Protein AF-A0A524DYQ9-F1 (afdb_monomer_lite)

pLDDT: mean 89.05, std 9.16, range [55.91, 97.88]

Secondary structure (DSSP, 8-state):
---------HHHHHHHHHHPPTT--HHHHHHHHHT-----GGGTTSS-HHHHHHHHHHHHHHHHHHHHHHHHHHH-

Foldseek 3Di:
DDDDDDDDDPVVVVVLVVQDDVPADSVNSVVVVVPPDPPCVVVPPVDDPVRVVVVVVVVVVVVVVVVVVVVVVVVD

Structure (mmCIF, N/CA/C/O backbone):
data_AF-A0A524DYQ9-F1
#
_entry.id   AF-A0A524DYQ9-F1
#
loop_
_atom_site.group_PDB
_atom_site.id
_atom_site.type_symbol
_atom_site.label_atom_id
_atom_site.label_alt_id
_atom_site.label_comp_id
_atom_site.label_asym_id
_atom_site.label_entity_id
_atom_site.label_seq_id
_atom_site.pdbx_PDB_ins_code
_atom_site.Cartn_x
_atom_site.Cartn_y
_atom_site.Cartn_z
_atom_site.occupancy
_atom_site.B_iso_or_equiv
_atom_site.auth_seq_id
_atom_site.auth_comp_id
_atom_site.auth_asym_id
_atom_site.auth_atom_id
_atom_site.pdbx_PDB_model_num
ATOM 1 N N . MET A 1 1 ? -0.797 -16.832 21.005 1.00 60.03 1 MET A N 1
ATOM 2 C CA . MET A 1 1 ? -0.033 -16.170 19.924 1.00 60.03 1 MET A CA 1
ATOM 3 C C . MET A 1 1 ? 1.135 -15.437 20.555 1.00 60.03 1 MET A C 1
ATOM 5 O O . MET A 1 1 ? 0.956 -14.898 21.639 1.00 60.03 1 MET A O 1
ATOM 9 N N . ALA A 1 2 ? 2.316 -15.458 19.942 1.00 84.06 2 ALA A N 1
ATOM 10 C CA . ALA A 1 2 ? 3.443 -14.678 20.445 1.00 84.06 2 ALA A CA 1
ATOM 11 C C . ALA A 1 2 ? 3.208 -13.196 20.121 1.00 84.06 2 ALA A C 1
ATOM 13 O O . ALA A 1 2 ? 3.021 -12.849 18.957 1.00 84.06 2 ALA A O 1
ATOM 14 N N . SER A 1 3 ? 3.197 -12.332 21.133 1.00 86.38 3 SER A N 1
ATOM 15 C CA . SER A 1 3 ? 3.135 -10.882 20.945 1.00 86.38 3 SER A CA 1
ATOM 16 C C . SER A 1 3 ? 4.545 -10.312 20.848 1.00 86.38 3 SER A C 1
ATOM 18 O O . SER A 1 3 ? 5.426 -10.681 21.627 1.00 86.38 3 SER A O 1
ATOM 20 N N . LYS A 1 4 ? 4.756 -9.384 19.917 1.00 90.00 4 LYS A N 1
ATOM 21 C CA . LYS A 1 4 ? 5.951 -8.539 19.878 1.00 90.00 4 LYS A CA 1
ATOM 22 C C . LYS A 1 4 ? 5.519 -7.095 20.095 1.00 90.00 4 LYS A C 1
ATOM 24 O O . LYS A 1 4 ? 4.530 -6.664 19.510 1.00 90.00 4 LYS A O 1
ATOM 29 N N . THR A 1 5 ? 6.259 -6.372 20.925 1.00 93.12 5 THR A N 1
ATOM 30 C CA . THR A 1 5 ? 6.038 -4.942 21.154 1.00 93.12 5 THR A CA 1
ATOM 31 C C . THR A 1 5 ? 6.947 -4.155 20.225 1.00 93.12 5 THR A C 1
ATOM 33 O O . THR A 1 5 ? 8.155 -4.389 20.206 1.00 93.12 5 THR A O 1
ATOM 36 N N . ILE A 1 6 ? 6.370 -3.229 19.464 1.00 91.50 6 ILE A N 1
ATOM 37 C CA . ILE A 1 6 ? 7.109 -2.258 18.655 1.00 91.50 6 ILE A CA 1
ATOM 38 C C . ILE A 1 6 ? 6.864 -0.865 19.224 1.00 91.50 6 ILE A C 1
ATOM 40 O O . ILE A 1 6 ? 5.751 -0.552 19.645 1.00 91.50 6 ILE A O 1
ATOM 44 N N . MET A 1 7 ? 7.906 -0.041 19.258 1.00 95.44 7 MET A N 1
ATOM 45 C CA . MET A 1 7 ? 7.792 1.360 19.645 1.00 95.44 7 MET A CA 1
ATOM 46 C C . MET A 1 7 ? 7.684 2.196 18.373 1.00 95.44 7 MET A C 1
ATOM 48 O O . MET A 1 7 ? 8.469 2.006 17.445 1.00 95.44 7 MET A O 1
ATOM 52 N N . ILE A 1 8 ? 6.706 3.092 18.321 1.00 95.44 8 ILE A N 1
ATOM 53 C CA . ILE A 1 8 ? 6.480 3.987 17.185 1.00 95.44 8 ILE A CA 1
ATOM 54 C C . ILE A 1 8 ? 6.418 5.424 17.681 1.00 95.44 8 ILE A C 1
ATOM 56 O O . ILE A 1 8 ? 6.132 5.675 18.851 1.00 95.44 8 ILE A O 1
ATOM 60 N N . GLN A 1 9 ? 6.691 6.370 16.789 1.00 97.88 9 GLN A N 1
ATOM 61 C CA . GLN A 1 9 ? 6.539 7.784 17.107 1.00 97.88 9 GLN A CA 1
ATOM 62 C C . GLN A 1 9 ? 5.059 8.139 17.281 1.00 97.88 9 GLN A C 1
ATOM 64 O O . GLN A 1 9 ? 4.191 7.569 16.616 1.00 97.88 9 GLN A O 1
ATOM 69 N N . GLU A 1 10 ? 4.794 9.142 18.113 1.00 97.19 10 GLU A N 1
ATOM 70 C CA . GLU A 1 10 ? 3.447 9.657 18.378 1.00 97.19 10 GLU A CA 1
ATOM 71 C C . GLU A 1 10 ? 2.718 10.059 17.085 1.00 97.19 10 GLU A C 1
ATOM 73 O O . GLU A 1 10 ? 1.553 9.730 16.877 1.00 97.19 10 GLU A O 1
ATOM 78 N N . GLU A 1 11 ? 3.427 10.694 16.146 1.00 97.50 11 GLU A N 1
ATOM 79 C CA . GLU A 1 11 ? 2.866 11.039 14.836 1.00 97.50 11 GLU A CA 1
ATOM 80 C C . GLU A 1 11 ? 2.390 9.795 14.066 1.00 97.50 11 GLU A C 1
ATOM 82 O O . GLU A 1 11 ? 1.312 9.796 13.470 1.00 97.50 11 GLU A O 1
ATOM 87 N N . THR A 1 12 ? 3.167 8.709 14.105 1.00 96.25 12 THR A N 1
ATOM 88 C CA . THR A 1 12 ? 2.804 7.451 13.439 1.00 96.25 12 THR A CA 1
ATOM 89 C C . THR A 1 12 ? 1.571 6.834 14.091 1.00 96.25 12 THR A C 1
ATOM 91 O O . THR A 1 12 ? 0.663 6.400 13.383 1.00 96.25 12 THR A O 1
ATOM 94 N N . TYR A 1 13 ? 1.499 6.840 15.425 1.00 96.31 13 TYR A N 1
ATOM 95 C CA . TYR A 1 13 ? 0.326 6.364 16.155 1.00 96.31 13 TYR A CA 1
ATOM 96 C C . TYR A 1 13 ? -0.938 7.138 15.758 1.00 96.31 13 TYR A C 1
ATOM 98 O O . TYR A 1 13 ? -1.949 6.528 15.409 1.00 96.31 13 TYR A O 1
ATOM 106 N N . ASN A 1 14 ? -0.861 8.470 15.710 1.00 97.31 14 ASN A N 1
ATOM 107 C CA . ASN A 1 14 ? -1.988 9.325 15.334 1.00 97.31 14 ASN A CA 1
ATOM 108 C C . ASN A 1 14 ? -2.451 9.093 13.889 1.00 97.31 14 ASN A C 1
ATOM 110 O O . ASN A 1 14 ? -3.653 9.018 13.632 1.00 97.31 14 ASN A O 1
ATOM 114 N N . ARG A 1 15 ? -1.519 8.894 12.949 1.00 96.50 15 ARG A N 1
ATOM 115 C CA . ARG A 1 15 ? -1.856 8.514 11.565 1.00 96.50 15 ARG A CA 1
ATOM 116 C C . ARG A 1 15 ? -2.564 7.161 11.504 1.00 96.50 15 ARG A C 1
ATOM 118 O O . ARG A 1 15 ? -3.563 7.024 10.804 1.00 96.50 15 ARG A O 1
ATOM 125 N N . LEU A 1 16 ? -2.084 6.166 12.251 1.00 95.44 16 LEU A N 1
ATOM 126 C CA . LEU A 1 16 ? -2.739 4.858 12.322 1.00 95.44 16 LEU A CA 1
ATOM 127 C C . LEU A 1 16 ? -4.139 4.967 12.934 1.00 95.44 16 LEU A C 1
ATOM 129 O O . LEU A 1 16 ? -5.070 4.338 12.439 1.00 95.44 16 LEU A O 1
ATOM 133 N N . LEU A 1 17 ? -4.308 5.793 13.966 1.00 95.31 17 LEU A N 1
ATOM 134 C CA . LEU A 1 17 ? -5.601 6.024 14.604 1.00 95.31 17 LEU A CA 1
ATOM 135 C C . LEU A 1 17 ? -6.626 6.619 13.626 1.00 95.31 17 LEU A C 1
ATOM 137 O O . LEU A 1 17 ? -7.766 6.169 13.608 1.00 95.31 17 LEU A O 1
ATOM 141 N N . GLN A 1 18 ? -6.219 7.562 12.772 1.00 96.19 18 GLN A N 1
ATOM 142 C CA . GLN A 1 18 ? -7.088 8.149 11.741 1.00 96.19 18 GLN A CA 1
ATOM 143 C C . GLN A 1 18 ? -7.501 7.151 10.647 1.00 96.19 18 GLN A C 1
ATOM 145 O O . GLN A 1 18 ? -8.573 7.282 10.063 1.00 96.19 18 GLN A O 1
ATOM 150 N N . LEU A 1 19 ? -6.659 6.156 10.353 1.00 94.25 19 LEU A N 1
ATOM 151 C CA . LEU A 1 19 ? -6.918 5.136 9.329 1.00 94.25 19 LEU A CA 1
ATOM 152 C C . LEU A 1 19 ? -7.730 3.938 9.840 1.00 94.25 19 LEU A C 1
ATOM 154 O O . LEU A 1 19 ? -8.177 3.105 9.040 1.00 94.25 19 LEU A O 1
ATOM 158 N N . LYS A 1 20 ? -7.858 3.813 11.161 1.00 96.19 20 LYS A N 1
ATOM 159 C CA . LYS A 1 20 ? -8.519 2.709 11.849 1.00 96.19 20 LYS A CA 1
ATOM 160 C C . LYS A 1 20 ? -10.034 2.797 11.670 1.00 96.19 20 LYS A C 1
ATOM 162 O O . LYS A 1 20 ? -10.638 3.833 11.934 1.00 96.19 20 LYS A O 1
ATOM 167 N N . ARG A 1 21 ? -10.659 1.697 11.255 1.00 94.94 21 ARG A N 1
ATOM 168 C CA . ARG A 1 21 ? -12.123 1.593 11.139 1.00 94.94 21 ARG A CA 1
ATOM 169 C C . ARG A 1 21 ? -12.765 1.288 12.493 1.00 94.94 21 ARG A C 1
ATOM 171 O O . ARG A 1 21 ? -12.111 0.779 13.406 1.00 94.94 21 ARG A O 1
ATOM 178 N N . GLU A 1 22 ? -14.065 1.551 12.608 1.00 91.38 22 GLU A N 1
ATOM 179 C CA . GLU A 1 22 ? -14.843 1.132 13.776 1.00 91.38 22 GLU A CA 1
ATOM 180 C C . GLU A 1 22 ? -14.738 -0.390 13.967 1.00 91.38 22 GLU A C 1
ATOM 182 O O . GLU A 1 22 ? -14.862 -1.156 13.012 1.00 91.38 22 GLU A O 1
ATOM 187 N N . ASN A 1 23 ? -14.479 -0.822 15.205 1.00 91.31 23 ASN A N 1
ATOM 188 C CA . ASN A 1 23 ? -14.284 -2.226 15.600 1.00 91.31 23 ASN A CA 1
ATOM 189 C C . ASN A 1 23 ? -13.072 -2.960 14.980 1.00 91.31 23 ASN A C 1
ATOM 191 O O . ASN A 1 23 ? -12.938 -4.168 15.158 1.00 91.31 23 ASN A O 1
ATOM 195 N N . GLU A 1 24 ? -12.158 -2.267 14.296 1.00 94.75 24 GLU A N 1
ATOM 196 C CA . GLU A 1 24 ? -10.900 -2.848 13.796 1.00 94.75 24 GLU A CA 1
ATOM 197 C C . GLU A 1 24 ? -9.845 -2.879 14.919 1.00 94.75 24 GLU A C 1
ATOM 199 O O . GLU A 1 24 ? -9.800 -1.953 15.728 1.00 94.75 24 GLU A O 1
ATOM 204 N N . SER A 1 25 ? -8.951 -3.875 15.009 1.00 94.75 25 SER A N 1
ATOM 205 C CA . SER A 1 25 ? -7.768 -3.802 15.894 1.00 94.75 25 SER A CA 1
ATOM 206 C C . SER A 1 25 ? -6.587 -3.109 15.193 1.00 94.75 25 SER A C 1
ATOM 208 O O . SER A 1 25 ? -6.595 -2.910 13.984 1.00 94.75 25 SER A O 1
ATOM 210 N N . PHE A 1 26 ? -5.557 -2.668 15.928 1.00 93.88 26 PHE A N 1
ATOM 211 C CA . PHE A 1 26 ? -4.363 -2.109 15.264 1.00 93.88 26 PHE A CA 1
ATOM 212 C C . PHE A 1 26 ? -3.617 -3.167 14.446 1.00 93.88 26 PHE A C 1
ATOM 214 O O . PHE A 1 26 ? -3.049 -2.850 13.407 1.00 93.88 26 PHE A O 1
ATOM 221 N N . ASN A 1 27 ? -3.664 -4.425 14.886 1.00 92.50 27 ASN A N 1
ATOM 222 C CA . ASN A 1 27 ? -3.093 -5.531 14.135 1.00 92.50 27 ASN A CA 1
ATOM 223 C C . ASN A 1 27 ? -3.833 -5.732 12.801 1.00 92.50 27 ASN A C 1
ATOM 225 O O . ASN A 1 27 ? -3.187 -5.878 11.768 1.00 92.50 27 ASN A O 1
ATOM 229 N N . ASP A 1 28 ? -5.167 -5.649 12.805 1.00 94.19 28 ASP A N 1
ATOM 230 C CA . ASP A 1 28 ? -5.980 -5.778 11.586 1.00 94.19 28 ASP A CA 1
ATOM 23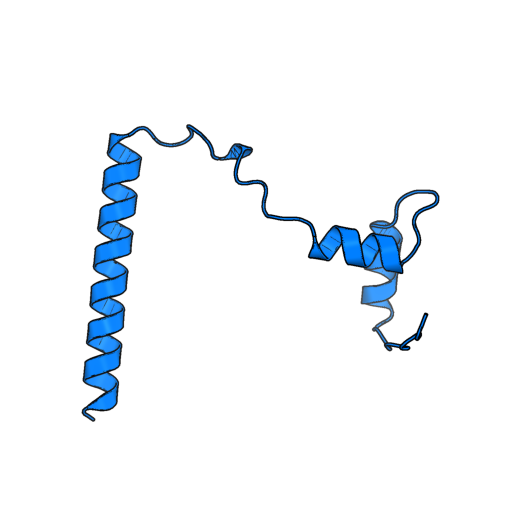1 C C . ASP A 1 28 ? -5.753 -4.611 10.625 1.00 94.19 28 ASP A C 1
ATOM 233 O O . ASP A 1 28 ? -5.603 -4.828 9.425 1.00 94.19 28 ASP A O 1
ATOM 237 N N . LEU A 1 29 ? -5.638 -3.386 11.153 1.00 95.19 29 LEU A N 1
ATOM 238 C CA . LEU A 1 29 ? -5.263 -2.209 10.370 1.00 95.19 29 LEU A CA 1
ATOM 239 C C . LEU A 1 29 ? -3.915 -2.420 9.670 1.00 95.19 29 LEU A C 1
ATOM 241 O O . LEU A 1 29 ? -3.816 -2.213 8.463 1.00 95.19 29 LEU A O 1
ATOM 245 N N . ILE A 1 30 ? -2.881 -2.831 10.412 1.00 93.31 30 ILE A N 1
ATOM 246 C CA . ILE A 1 30 ? -1.543 -3.056 9.850 1.00 93.31 30 ILE A CA 1
ATOM 247 C C . ILE A 1 30 ? -1.608 -4.148 8.780 1.00 93.31 30 ILE A C 1
ATOM 249 O O . ILE A 1 30 ? -1.111 -3.935 7.678 1.00 93.31 30 ILE A O 1
ATOM 253 N N . LEU A 1 31 ? -2.279 -5.270 9.062 1.00 92.19 31 LEU A N 1
ATOM 254 C CA . LEU A 1 31 ? -2.479 -6.351 8.094 1.00 92.19 31 LEU A CA 1
ATOM 255 C C . LEU A 1 31 ? -3.208 -5.868 6.836 1.00 92.19 31 LEU A C 1
ATOM 257 O O . LEU A 1 31 ? -2.815 -6.222 5.729 1.00 92.19 31 LEU A O 1
ATOM 261 N N . ARG A 1 32 ? -4.241 -5.035 6.975 1.00 92.00 32 ARG A N 1
ATOM 262 C CA . ARG A 1 32 ? -4.956 -4.446 5.839 1.00 92.00 32 ARG A CA 1
ATOM 263 C C . ARG A 1 32 ? -4.049 -3.543 5.013 1.00 92.00 32 ARG A C 1
ATOM 265 O O . ARG A 1 32 ? -4.098 -3.628 3.794 1.00 92.00 32 ARG A O 1
ATOM 272 N N . LEU A 1 33 ? -3.243 -2.697 5.650 1.00 91.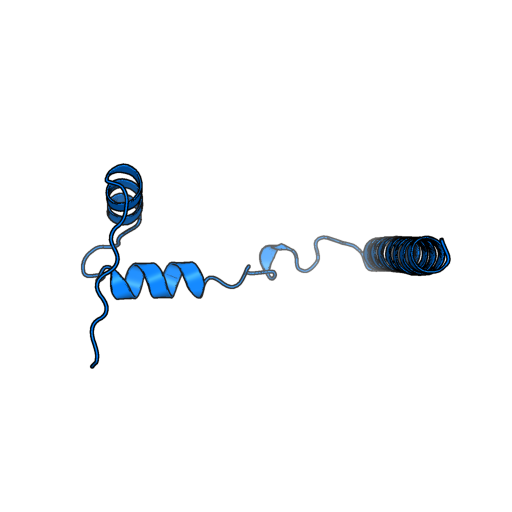19 33 LEU A N 1
ATOM 273 C CA . LEU A 1 33 ? -2.338 -1.784 4.949 1.00 91.19 33 LEU A CA 1
ATOM 274 C C . LEU A 1 33 ? -1.237 -2.537 4.195 1.00 91.19 33 LEU A C 1
ATOM 276 O O . LEU A 1 33 ? -0.974 -2.211 3.044 1.00 91.19 33 LEU A O 1
ATOM 280 N N . ILE A 1 34 ? -0.634 -3.570 4.793 1.00 89.12 34 ILE A N 1
ATOM 281 C CA . ILE A 1 34 ? 0.404 -4.362 4.109 1.00 89.12 34 ILE A CA 1
ATOM 282 C C . ILE A 1 34 ? -0.174 -5.278 3.022 1.00 89.12 34 ILE A C 1
ATOM 284 O O . ILE A 1 34 ? 0.506 -5.568 2.043 1.00 89.12 34 ILE A O 1
ATOM 288 N N . ASN A 1 35 ? -1.423 -5.732 3.182 1.00 83.44 35 ASN A N 1
ATOM 289 C CA . ASN A 1 35 ? -2.090 -6.619 2.227 1.00 83.44 35 ASN A CA 1
ATOM 290 C C . ASN A 1 35 ? -2.868 -5.867 1.144 1.00 83.44 35 ASN A C 1
ATOM 292 O O . ASN A 1 35 ? -3.482 -6.517 0.294 1.00 83.44 35 ASN A O 1
ATOM 296 N N . GLN A 1 36 ? -2.848 -4.530 1.138 1.00 72.44 36 GLN A N 1
ATOM 297 C CA . GLN A 1 36 ? -3.284 -3.756 -0.020 1.00 72.44 36 GLN A CA 1
ATOM 298 C C . GLN A 1 36 ? -2.328 -4.050 -1.177 1.00 72.44 36 GLN A C 1
ATOM 300 O O . GLN A 1 36 ? -1.330 -3.365 -1.392 1.00 72.44 36 GLN A O 1
ATOM 305 N N . LYS A 1 37 ? -2.638 -5.099 -1.943 1.00 65.88 37 LYS A N 1
ATOM 306 C CA . LYS A 1 37 ? -2.115 -5.227 -3.297 1.00 65.88 37 LYS A CA 1
ATOM 307 C C . LYS A 1 37 ? -2.539 -3.968 -4.041 1.00 65.88 37 LYS A C 1
ATOM 309 O O . LYS A 1 37 ? -3.678 -3.525 -3.901 1.00 65.88 37 LYS A O 1
ATOM 314 N N . GLN A 1 38 ? -1.620 -3.386 -4.808 1.00 67.56 38 GLN A N 1
ATOM 315 C CA . GLN A 1 38 ? -2.009 -2.370 -5.772 1.00 67.56 38 GLN A CA 1
ATOM 316 C C . GLN A 1 38 ? -3.028 -3.026 -6.699 1.00 67.56 38 GLN A C 1
ATOM 318 O O . GLN A 1 38 ? -2.694 -3.938 -7.456 1.00 67.56 38 GLN A O 1
ATOM 323 N N . GLU A 1 39 ? -4.287 -2.626 -6.558 1.00 70.19 39 GLU A N 1
ATOM 324 C CA . GLU A 1 39 ? -5.339 -3.006 -7.481 1.00 70.19 39 GLU A CA 1
ATOM 325 C C . GLU A 1 39 ? -4.922 -2.440 -8.837 1.00 70.19 39 GLU A C 1
ATOM 327 O O . GLU A 1 39 ? -4.970 -1.231 -9.050 1.00 70.19 39 GLU A O 1
ATOM 332 N N . LEU A 1 40 ? -4.426 -3.305 -9.725 1.00 75.12 40 LEU A N 1
ATOM 333 C CA . LEU A 1 40 ? -4.068 -2.930 -11.096 1.00 75.12 40 LEU A CA 1
ATOM 334 C C . LEU A 1 40 ? -5.302 -2.899 -12.008 1.00 75.12 40 LEU A C 1
ATOM 336 O O . LEU A 1 40 ? -5.256 -2.354 -13.108 1.00 75.12 40 LEU A O 1
ATOM 340 N N . THR A 1 41 ? -6.419 -3.444 -11.525 1.00 78.38 41 THR A N 1
ATOM 341 C CA . THR A 1 41 ? -7.727 -3.482 -12.183 1.00 78.38 41 THR A CA 1
ATOM 342 C C . THR A 1 41 ? -8.190 -2.117 -12.720 1.00 78.38 41 THR A C 1
ATOM 344 O O . THR A 1 41 ? -8.661 -2.081 -13.854 1.00 78.38 41 THR A O 1
ATOM 347 N N . PRO A 1 42 ? -8.013 -0.978 -12.013 1.00 79.75 42 PRO A N 1
ATOM 348 C CA . PRO A 1 42 ? -8.357 0.349 -12.533 1.00 79.75 42 PRO A CA 1
ATOM 349 C C . PRO A 1 42 ? -7.547 0.785 -13.763 1.00 79.75 42 PRO A C 1
ATOM 351 O O . PRO A 1 42 ? -7.980 1.676 -14.486 1.00 79.75 42 PRO A O 1
ATOM 354 N N . PHE A 1 43 ? -6.385 0.177 -14.011 1.00 79.19 43 PHE A N 1
ATOM 355 C CA . PHE A 1 43 ? -5.537 0.471 -15.171 1.00 79.19 43 PHE A CA 1
ATOM 356 C C . PHE A 1 43 ? -5.813 -0.470 -16.354 1.00 79.19 43 PHE A C 1
ATOM 358 O O . PHE A 1 43 ? -5.249 -0.295 -17.436 1.00 79.19 43 PHE A O 1
ATOM 365 N N . PHE A 1 44 ? -6.680 -1.472 -16.172 1.00 80.38 44 PHE A N 1
ATOM 366 C CA . PHE A 1 44 ? -7.026 -2.421 -17.221 1.00 80.38 44 PHE A CA 1
ATOM 367 C C . PHE A 1 44 ? -7.781 -1.721 -18.358 1.00 80.38 44 PHE A C 1
ATOM 369 O O . PHE A 1 44 ? -8.831 -1.118 -18.147 1.00 80.38 44 PHE A O 1
ATOM 376 N N . GLY A 1 45 ? -7.243 -1.810 -19.576 1.00 83.88 45 GLY A N 1
ATOM 377 C CA . GLY A 1 45 ? -7.833 -1.191 -20.768 1.00 83.88 45 GLY A CA 1
ATOM 378 C C . GLY A 1 45 ? -7.522 0.298 -20.953 1.00 83.88 45 GLY A C 1
ATOM 379 O O . GLY A 1 45 ? -8.053 0.894 -21.886 1.00 83.88 45 GLY A O 1
ATOM 380 N N . LEU A 1 46 ? -6.660 0.894 -20.117 1.00 89.06 46 LEU A N 1
ATOM 381 C CA . LEU A 1 46 ? -6.222 2.286 -20.287 1.00 89.06 46 LEU A CA 1
ATOM 382 C C . LEU A 1 46 ? -5.404 2.485 -21.573 1.00 89.06 46 LEU A C 1
ATOM 384 O O . LEU A 1 46 ? -5.486 3.537 -22.198 1.00 89.06 46 LEU A O 1
ATOM 388 N N . PHE A 1 47 ? -4.633 1.471 -21.966 1.00 89.81 47 PHE A N 1
ATOM 389 C CA . PHE A 1 47 ? -3.810 1.495 -23.170 1.00 89.81 47 PHE A CA 1
ATOM 390 C C . PHE A 1 47 ? -4.442 0.661 -24.278 1.00 89.81 47 PHE A C 1
ATOM 392 O O . PHE A 1 47 ? -4.892 -0.469 -24.058 1.00 89.81 47 PHE A O 1
ATOM 399 N N . SER A 1 48 ? -4.415 1.190 -25.499 1.00 91.06 48 SER A N 1
ATOM 400 C CA . SER A 1 48 ? -4.636 0.378 -26.690 1.00 91.06 48 SER A CA 1
ATOM 401 C C . SER A 1 48 ? -3.532 -0.674 -26.827 1.00 91.06 48 SER A C 1
ATOM 403 O O . SER A 1 48 ? -2.423 -0.507 -26.317 1.00 91.06 48 SER A O 1
ATOM 405 N N . LYS A 1 49 ? -3.798 -1.747 -27.583 1.00 90.25 49 LYS A N 1
ATOM 406 C CA . LYS A 1 49 ? -2.793 -2.790 -27.849 1.00 90.25 49 LYS A CA 1
ATOM 407 C C . LYS A 1 49 ? -1.474 -2.202 -28.371 1.00 90.25 49 LYS A C 1
ATOM 409 O O . LYS A 1 49 ? -0.409 -2.570 -27.902 1.00 90.25 49 LYS A O 1
ATOM 414 N N . ARG A 1 50 ? -1.561 -1.228 -29.283 1.00 94.06 50 ARG A N 1
ATOM 415 C CA . ARG A 1 50 ? -0.392 -0.560 -29.866 1.00 94.06 50 ARG A CA 1
ATOM 416 C C . ARG A 1 50 ? 0.405 0.239 -28.834 1.00 94.06 50 ARG A C 1
ATOM 418 O O . ARG A 1 50 ? 1.627 0.229 -28.885 1.00 94.06 50 ARG A O 1
ATOM 425 N N . GLU A 1 51 ? -0.268 0.959 -27.940 1.00 93.50 51 GLU A N 1
ATOM 426 C CA . GLU A 1 51 ? 0.403 1.701 -26.865 1.00 93.50 51 GLU A CA 1
ATOM 427 C C . GLU A 1 51 ? 1.058 0.744 -25.868 1.00 93.50 51 GLU A C 1
ATOM 429 O O . GLU A 1 51 ? 2.190 0.987 -25.462 1.00 93.50 51 GLU A O 1
ATOM 434 N N . GLY A 1 52 ? 0.400 -0.377 -25.556 1.00 92.56 52 GLY A N 1
ATOM 435 C CA . GLY A 1 52 ? 0.986 -1.461 -24.767 1.00 92.56 52 GLY A CA 1
ATOM 436 C C . GLY A 1 52 ? 2.281 -1.994 -25.383 1.00 92.56 52 GLY A C 1
ATOM 437 O O . GLY A 1 52 ? 3.305 -2.011 -24.707 1.00 92.56 52 GLY A O 1
ATOM 438 N N . ASP A 1 53 ? 2.265 -2.321 -26.679 1.00 94.38 53 ASP A N 1
ATOM 439 C CA . ASP A 1 53 ? 3.444 -2.821 -27.402 1.00 94.38 53 ASP A CA 1
ATOM 440 C C . ASP A 1 53 ? 4.608 -1.802 -27.404 1.00 94.38 53 ASP A C 1
ATOM 442 O O . ASP A 1 53 ? 5.781 -2.176 -2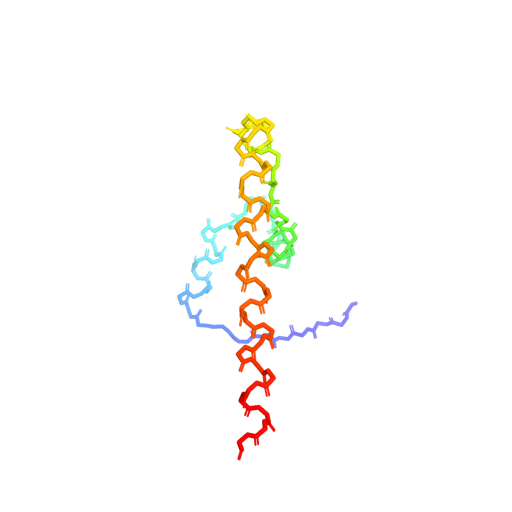7.381 1.00 94.38 53 ASP A O 1
ATOM 446 N N . LEU A 1 54 ? 4.308 -0.497 -27.454 1.00 95.88 54 LEU A N 1
ATOM 447 C CA . LEU A 1 54 ? 5.323 0.563 -27.395 1.00 95.88 54 LEU A CA 1
ATOM 448 C C . LEU A 1 54 ? 5.934 0.694 -25.998 1.00 95.88 54 LEU A C 1
ATOM 450 O O . LEU A 1 54 ? 7.151 0.832 -25.876 1.00 95.88 54 LEU A O 1
ATOM 454 N N . ILE A 1 55 ? 5.099 0.642 -24.959 1.00 94.06 55 ILE A N 1
ATOM 455 C CA . ILE A 1 55 ? 5.542 0.679 -23.562 1.00 94.06 55 ILE A CA 1
ATOM 456 C C . ILE A 1 55 ? 6.421 -0.539 -23.262 1.00 94.06 55 ILE A C 1
ATOM 458 O O . ILE A 1 55 ? 7.482 -0.391 -22.660 1.00 94.06 55 ILE A O 1
ATOM 462 N N . GLU A 1 56 ? 6.016 -1.726 -23.718 1.00 94.38 56 GLU A N 1
ATOM 463 C CA . GLU A 1 56 ? 6.783 -2.962 -23.553 1.00 94.38 56 GLU A CA 1
ATOM 464 C C . GLU A 1 56 ? 8.175 -2.847 -24.186 1.00 94.38 56 GLU A C 1
ATOM 466 O O . GLU A 1 56 ? 9.178 -3.082 -23.512 1.00 94.38 56 GLU A O 1
ATOM 471 N N . LYS A 1 57 ? 8.256 -2.371 -25.436 1.00 96.44 57 LYS A N 1
ATOM 472 C CA . LYS A 1 57 ? 9.543 -2.149 -26.114 1.00 96.44 57 LYS A CA 1
ATOM 473 C C . LYS A 1 57 ? 10.447 -1.167 -25.375 1.00 96.44 57 LYS A C 1
ATOM 475 O O . LYS A 1 57 ? 11.626 -1.457 -25.199 1.00 96.44 57 LYS A O 1
ATOM 480 N N . ALA A 1 58 ? 9.901 -0.039 -24.925 1.00 96.44 58 ALA A N 1
ATOM 481 C CA . ALA A 1 58 ? 10.677 0.966 -24.204 1.00 96.44 58 ALA A CA 1
ATOM 482 C C . ALA A 1 58 ? 11.235 0.421 -22.876 1.00 96.44 58 ALA A C 1
ATOM 484 O O . ALA A 1 58 ? 12.377 0.705 -22.516 1.00 96.44 58 ALA A O 1
ATOM 485 N N . ILE A 1 59 ? 10.453 -0.392 -22.154 1.00 95.94 59 ILE A N 1
ATOM 486 C CA . ILE A 1 59 ? 10.901 -1.046 -20.915 1.00 95.9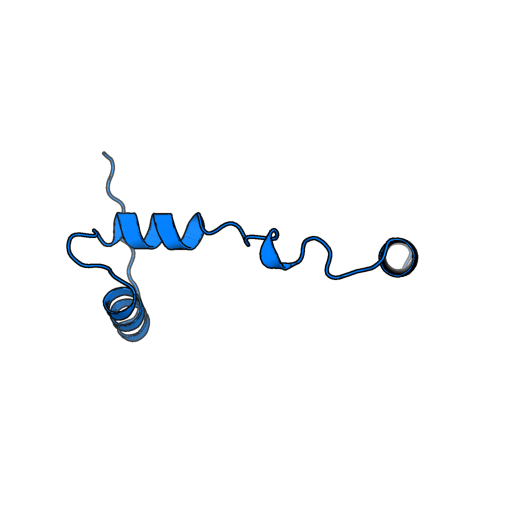4 59 ILE A CA 1
ATOM 487 C C . ILE A 1 59 ? 12.027 -2.045 -21.203 1.00 95.94 59 ILE A C 1
ATOM 489 O O . ILE A 1 59 ? 13.013 -2.085 -20.464 1.00 95.94 59 ILE A O 1
ATOM 493 N N . ASP A 1 60 ? 11.897 -2.846 -22.258 1.00 96.31 60 ASP A N 1
ATOM 494 C CA . ASP A 1 60 ? 12.910 -3.834 -22.634 1.00 96.31 60 ASP A CA 1
ATOM 495 C C . ASP A 1 60 ? 14.225 -3.189 -23.082 1.00 96.31 60 ASP A C 1
ATOM 497 O O . ASP A 1 60 ? 15.300 -3.688 -22.745 1.00 96.31 60 ASP A O 1
ATOM 501 N N . GLU A 1 61 ? 14.160 -2.077 -23.813 1.00 95.81 61 GLU A N 1
ATOM 502 C CA . GLU A 1 61 ? 15.337 -1.286 -24.185 1.00 95.81 61 GLU A CA 1
ATOM 503 C C . GLU A 1 61 ? 16.035 -0.727 -22.940 1.00 95.81 61 GLU A C 1
ATOM 505 O O . GLU A 1 61 ? 17.221 -0.987 -22.740 1.00 95.81 61 GLU A O 1
ATOM 510 N N . ALA A 1 62 ? 15.287 -0.088 -22.035 1.00 94.31 62 ALA A N 1
ATOM 511 C CA . ALA A 1 62 ? 15.841 0.453 -20.794 1.00 94.31 62 ALA A CA 1
ATOM 512 C C . ALA A 1 62 ? 16.480 -0.626 -19.899 1.00 94.31 62 ALA A C 1
ATOM 514 O O . ALA A 1 62 ? 17.489 -0.381 -19.237 1.00 94.31 62 ALA A O 1
ATOM 515 N N . ARG A 1 63 ? 15.917 -1.842 -19.857 1.00 92.88 63 ARG A N 1
ATOM 516 C CA . ARG A 1 63 ? 16.512 -2.971 -19.119 1.00 92.88 63 ARG A CA 1
ATOM 517 C C . ARG A 1 63 ? 17.847 -3.396 -19.716 1.00 92.88 63 ARG A C 1
ATOM 519 O O . ARG A 1 63 ? 18.811 -3.525 -18.973 1.00 92.88 63 ARG A O 1
ATOM 526 N N . LYS A 1 64 ? 17.919 -3.549 -21.040 1.00 94.50 64 LYS A N 1
ATOM 527 C CA . LYS A 1 64 ? 19.168 -3.906 -21.733 1.00 94.50 64 LYS A CA 1
ATOM 528 C C . LYS A 1 64 ? 20.252 -2.855 -21.527 1.00 94.50 64 LYS A C 1
ATOM 530 O O . LYS A 1 64 ? 21.406 -3.215 -21.320 1.00 94.50 64 LYS A O 1
ATOM 535 N N . GLU A 1 65 ? 19.888 -1.576 -21.574 1.00 92.44 65 GLU A N 1
ATOM 536 C CA . GLU A 1 65 ? 20.818 -0.476 -21.306 1.00 92.44 65 GLU A CA 1
ATOM 537 C C . GLU A 1 65 ? 21.357 -0.526 -19.874 1.00 92.44 65 GLU A C 1
ATOM 539 O O . GLU A 1 65 ? 22.563 -0.392 -19.669 1.00 92.44 65 GLU A O 1
ATOM 544 N N . ASN A 1 66 ? 20.490 -0.781 -18.890 1.00 91.06 66 ASN A N 1
ATOM 545 C CA . ASN A 1 66 ? 20.908 -0.933 -17.497 1.00 91.06 66 ASN A CA 1
ATOM 546 C C . ASN A 1 66 ? 21.797 -2.166 -17.285 1.00 91.06 66 ASN A C 1
ATOM 548 O O . ASN A 1 66 ? 22.819 -2.056 -16.612 1.00 91.06 66 ASN A O 1
ATOM 552 N N . ASP A 1 67 ? 21.454 -3.308 -17.884 1.00 91.69 67 ASP A N 1
ATOM 553 C CA . ASP A 1 67 ? 22.261 -4.530 -17.799 1.00 91.69 67 ASP A CA 1
ATOM 554 C C . ASP A 1 67 ? 23.651 -4.321 -18.422 1.00 91.69 67 ASP A C 1
ATOM 556 O O . ASP A 1 67 ? 24.659 -4.756 -17.862 1.00 91.69 67 ASP A O 1
ATOM 560 N N . LEU A 1 68 ? 23.725 -3.612 -19.554 1.00 89.12 68 LEU A N 1
ATOM 561 C CA . LEU A 1 68 ? 24.988 -3.248 -20.195 1.00 89.12 68 LEU A CA 1
ATOM 562 C C . LEU A 1 68 ? 25.806 -2.295 -19.314 1.00 89.12 68 LEU A C 1
ATOM 564 O O . LEU A 1 68 ? 27.004 -2.500 -19.129 1.00 89.12 68 LEU A O 1
ATOM 568 N N . ALA A 1 69 ? 25.167 -1.27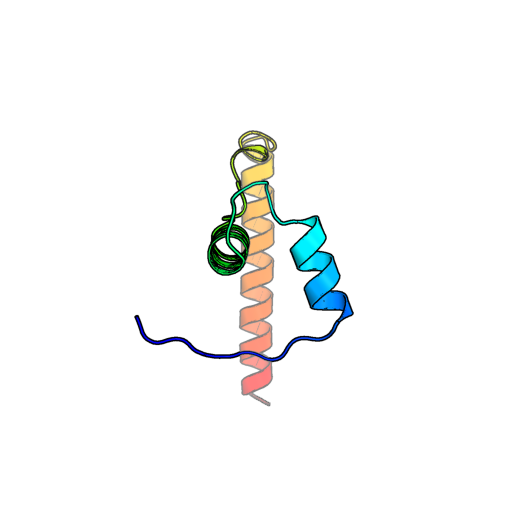7 -18.735 1.00 87.38 69 ALA A N 1
ATOM 569 C CA . ALA A 1 69 ? 25.820 -0.355 -17.810 1.00 87.38 69 ALA A CA 1
ATOM 570 C C . ALA A 1 69 ? 26.341 -1.073 -16.551 1.00 87.38 69 ALA A C 1
ATOM 572 O O . ALA A 1 69 ? 27.419 -0.750 -16.055 1.00 87.38 69 ALA A O 1
ATOM 573 N N . ASP A 1 70 ? 25.614 -2.067 -16.041 1.00 88.50 70 ASP A N 1
ATOM 574 C CA . ASP A 1 70 ? 26.050 -2.906 -14.922 1.00 88.50 70 ASP A CA 1
ATOM 575 C C . ASP A 1 70 ? 27.241 -3.796 -15.273 1.00 88.50 70 ASP A C 1
ATOM 577 O O . ASP A 1 70 ? 28.115 -3.988 -14.429 1.00 88.50 70 ASP A O 1
ATOM 581 N N . GLN A 1 71 ? 27.299 -4.329 -16.495 1.00 87.19 71 GLN A N 1
ATOM 582 C CA . GLN A 1 71 ? 28.450 -5.099 -16.971 1.00 87.19 71 GLN A CA 1
ATOM 583 C C . GLN A 1 71 ? 29.695 -4.218 -17.077 1.00 87.19 71 GLN A C 1
ATOM 585 O O . GLN A 1 71 ? 30.722 -4.558 -16.496 1.00 87.19 71 GLN A O 1
ATOM 590 N N . LEU A 1 72 ? 29.577 -3.046 -17.708 1.00 86.19 72 LEU A N 1
ATOM 591 C CA . LEU A 1 72 ? 30.683 -2.093 -17.844 1.00 86.19 72 LEU A CA 1
ATOM 592 C C . LEU A 1 72 ? 31.222 -1.636 -16.479 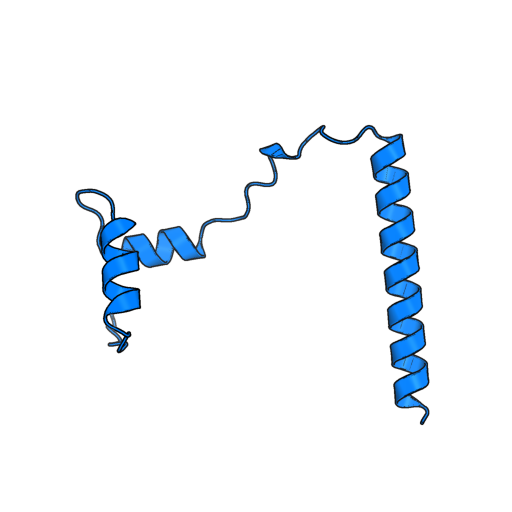1.00 86.19 72 LEU A C 1
ATOM 594 O O . LEU A 1 72 ? 32.430 -1.596 -16.280 1.00 86.19 72 LEU A O 1
ATOM 598 N N . ARG A 1 73 ? 30.342 -1.387 -15.497 1.00 81.62 73 ARG A N 1
ATOM 599 C CA . ARG A 1 73 ? 30.737 -1.034 -14.118 1.00 81.62 73 ARG A CA 1
ATOM 600 C C . ARG A 1 73 ? 31.475 -2.139 -13.358 1.00 81.62 73 ARG A C 1
ATOM 602 O O . ARG A 1 73 ? 32.079 -1.847 -12.334 1.00 81.62 73 ARG A O 1
ATOM 609 N N . ARG A 1 74 ? 31.362 -3.402 -13.776 1.00 76.06 74 ARG A N 1
ATOM 610 C CA . ARG A 1 74 ? 32.053 -4.539 -13.140 1.00 76.06 74 ARG A CA 1
ATOM 611 C C . ARG A 1 74 ? 33.410 -4.839 -13.772 1.00 76.06 74 ARG A C 1
ATOM 613 O O . ARG A 1 74 ? 34.165 -5.614 -13.190 1.00 76.06 74 ARG A O 1
ATOM 620 N N . GLU A 1 75 ? 33.670 -4.300 -14.959 1.00 70.12 75 GLU A N 1
ATOM 621 C CA . GLU A 1 75 ? 34.921 -4.486 -15.700 1.00 70.12 75 GLU A CA 1
ATOM 622 C C . GLU A 1 75 ? 35.964 -3.385 -15.408 1.00 70.12 75 GLU A C 1
ATOM 624 O O . GLU A 1 75 ? 37.133 -3.572 -15.746 1.00 70.12 75 GLU A O 1
ATOM 629 N N . GLU A 1 76 ? 35.567 -2.288 -14.747 1.00 55.91 76 GLU A N 1
ATOM 630 C CA . GLU A 1 76 ? 36.443 -1.253 -14.155 1.00 55.91 76 GLU A CA 1
ATOM 631 C C . GLU A 1 76 ? 36.913 -1.611 -12.733 1.00 55.91 76 GLU A C 1
ATOM 633 O O . GLU A 1 76 ? 38.097 -1.331 -12.422 1.00 55.91 76 GLU A O 1
#

Sequence (76 aa):
MASKTIMIQEETYNRLLQLKRENESFNDLILRLINQKQELTPFFGLFSKREGDLIEKAIDEARKENDLADQLRREE

Radius of gyration: 21.84 Å; chains: 1; bounding box: 51×27×51 Å